Protein AF-A0A960N1G3-F1 (afdb_monomer_lite)

Sequence (80 aa):
LAVWSGPLFKASQTKDGAIRITFDQVGDGLKARDGGPLKRFEIAGEDKVWHWADAKIDGKDSVIVSCAGVNPPAAVRYAW

pLDDT: mean 92.99, std 9.38, range [51.22, 98.56]

Structure (mmCIF, N/CA/C/O backbone):
data_AF-A0A960N1G3-F1
#
_entry.id   AF-A0A960N1G3-F1
#
loop_
_atom_site.group_PDB
_atom_site.id
_atom_site.type_symbol
_atom_site.label_atom_id
_atom_site.label_alt_id
_atom_site.label_comp_id
_atom_site.label_asym_id
_atom_site.label_entity_id
_atom_site.label_seq_id
_atom_site.pdbx_PDB_ins_code
_atom_site.Cartn_x
_atom_site.Cartn_y
_atom_site.Cartn_z
_atom_site.occupancy
_atom_site.B_iso_or_equiv
_atom_site.auth_seq_id
_atom_site.auth_comp_id
_atom_site.auth_asym_id
_atom_site.auth_atom_id
_atom_site.pdbx_PDB_model_num
ATOM 1 N N . LEU A 1 1 ? 18.893 5.065 -12.978 1.00 51.22 1 LEU A N 1
ATOM 2 C CA . LEU A 1 1 ? 19.366 4.932 -11.580 1.00 51.22 1 LEU A CA 1
ATOM 3 C C . LEU A 1 1 ? 19.362 3.452 -11.245 1.00 51.22 1 LEU A C 1
ATOM 5 O O . LEU A 1 1 ? 18.368 2.799 -11.534 1.00 51.22 1 LEU A O 1
ATOM 9 N N . ALA A 1 2 ? 20.479 2.914 -10.758 1.00 55.06 2 ALA A N 1
ATOM 10 C CA . ALA A 1 2 ? 20.581 1.496 -10.434 1.00 55.06 2 ALA A CA 1
ATOM 11 C C . ALA A 1 2 ? 19.671 1.159 -9.241 1.00 55.06 2 ALA A C 1
ATOM 13 O O . ALA A 1 2 ? 19.683 1.868 -8.239 1.00 55.06 2 ALA A O 1
ATOM 14 N N . VAL A 1 3 ? 18.877 0.098 -9.370 1.00 60.06 3 VAL A N 1
ATOM 15 C CA . VAL A 1 3 ? 17.988 -0.416 -8.322 1.00 60.06 3 VAL A CA 1
ATOM 16 C C . VAL A 1 3 ? 18.784 -1.435 -7.519 1.00 60.06 3 VAL A C 1
ATOM 18 O O . VAL A 1 3 ? 19.151 -2.479 -8.049 1.00 60.06 3 VAL A O 1
ATOM 21 N N . TRP A 1 4 ? 19.139 -1.098 -6.281 1.00 66.94 4 TRP A N 1
ATOM 22 C CA . TRP A 1 4 ? 19.949 -1.971 -5.414 1.00 66.94 4 TRP A CA 1
ATOM 23 C C . TRP A 1 4 ? 19.095 -2.730 -4.385 1.00 66.94 4 TRP A C 1
ATOM 25 O O . TRP A 1 4 ? 19.592 -3.620 -3.701 1.00 66.94 4 TRP A O 1
ATOM 35 N N . SER A 1 5 ? 17.799 -2.415 -4.305 1.00 74.75 5 SER A N 1
ATOM 36 C CA . SER A 1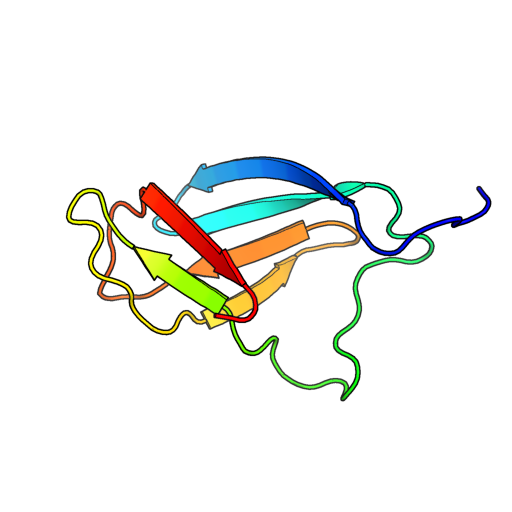 5 ? 16.813 -3.053 -3.430 1.00 74.75 5 SER A CA 1
ATOM 37 C C . SER A 1 5 ? 15.446 -3.139 -4.114 1.00 74.75 5 SER A C 1
ATOM 39 O O . SER A 1 5 ? 15.212 -2.481 -5.122 1.00 74.75 5 SER A O 1
ATOM 41 N N . GLY A 1 6 ? 14.511 -3.900 -3.540 1.00 84.00 6 GLY A N 1
ATOM 42 C CA . GLY A 1 6 ? 13.093 -3.764 -3.888 1.00 84.00 6 GLY A CA 1
ATOM 43 C C . GLY A 1 6 ? 12.506 -2.403 -3.465 1.00 84.00 6 GLY A C 1
ATOM 44 O O . GLY A 1 6 ? 13.224 -1.592 -2.866 1.00 84.00 6 GLY A O 1
ATOM 45 N N . PRO A 1 7 ? 11.208 -2.162 -3.741 1.00 92.19 7 PRO A N 1
ATOM 46 C CA . PRO A 1 7 ? 10.510 -0.943 -3.341 1.00 92.19 7 PRO A CA 1
ATOM 47 C C . PRO A 1 7 ? 10.660 -0.675 -1.842 1.00 92.19 7 PRO A C 1
ATOM 49 O O . PRO A 1 7 ? 10.371 -1.547 -1.022 1.00 92.19 7 PRO A O 1
ATOM 52 N N . LEU A 1 8 ? 11.093 0.531 -1.485 1.00 93.69 8 LEU A N 1
ATOM 53 C CA . LEU A 1 8 ? 11.244 0.952 -0.093 1.00 93.69 8 LEU A CA 1
ATOM 54 C C . LEU A 1 8 ? 10.121 1.903 0.283 1.00 93.69 8 LEU A C 1
ATOM 56 O O . LEU A 1 8 ? 9.811 2.813 -0.479 1.00 93.69 8 LEU A O 1
ATOM 60 N N . PHE A 1 9 ? 9.520 1.711 1.455 1.00 95.06 9 PHE A N 1
ATOM 61 C CA . PHE A 1 9 ? 8.514 2.639 1.961 1.00 95.06 9 PHE A CA 1
ATOM 62 C C . PHE A 1 9 ? 9.088 4.059 2.042 1.00 95.06 9 PHE A C 1
ATOM 64 O O . PHE A 1 9 ? 10.159 4.266 2.611 1.00 95.06 9 PHE A O 1
ATOM 71 N N . LYS A 1 10 ? 8.347 5.026 1.499 1.00 96.81 10 LYS A N 1
ATOM 72 C CA . LYS A 1 10 ? 8.692 6.448 1.553 1.00 96.81 10 LYS A CA 1
ATOM 73 C C . LYS A 1 10 ? 7.714 7.235 2.413 1.00 96.81 10 LYS A C 1
ATOM 75 O O . LYS A 1 10 ? 8.126 8.007 3.271 1.00 96.81 10 LYS A O 1
ATOM 80 N N . ALA A 1 11 ? 6.421 7.081 2.143 1.00 97.81 11 ALA A N 1
ATOM 81 C CA . ALA A 1 11 ? 5.373 7.853 2.797 1.00 97.81 11 ALA A CA 1
ATOM 82 C C . ALA A 1 11 ? 4.023 7.140 2.713 1.00 97.81 11 ALA A C 1
ATOM 84 O O . ALA A 1 11 ? 3.811 6.274 1.863 1.00 97.81 11 ALA A O 1
ATOM 85 N N . SER A 1 12 ? 3.088 7.562 3.563 1.00 97.75 12 SER A N 1
ATOM 86 C CA . SER A 1 12 ? 1.676 7.216 3.424 1.00 97.75 12 SER A CA 1
ATOM 87 C C . SER A 1 12 ? 0.794 8.444 3.613 1.00 97.75 12 SER A C 1
ATOM 89 O O . SER A 1 12 ? 1.173 9.383 4.314 1.00 97.75 12 SER A O 1
ATOM 91 N N . GLN A 1 13 ? -0.369 8.441 2.969 1.00 98.06 13 GLN A N 1
ATOM 92 C CA . GLN A 1 13 ? -1.377 9.484 3.099 1.00 98.06 13 GLN A CA 1
ATOM 93 C C . GLN A 1 13 ? -2.770 8.861 3.127 1.00 98.06 13 GLN A C 1
ATOM 95 O O . GLN A 1 13 ? -3.138 8.125 2.210 1.00 98.06 13 GLN A O 1
ATOM 100 N N . THR A 1 14 ? -3.555 9.207 4.144 1.00 97.94 14 THR A N 1
ATOM 101 C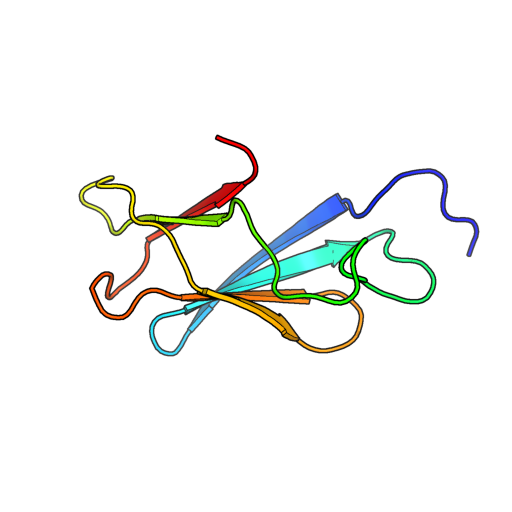 CA . THR A 1 14 ? -4.984 8.889 4.189 1.00 97.94 14 THR A CA 1
ATOM 102 C C . THR A 1 14 ? -5.768 9.935 3.407 1.00 97.94 14 THR A C 1
ATOM 104 O O . THR A 1 14 ? -5.638 11.133 3.667 1.00 97.94 14 THR A O 1
ATOM 107 N N . LYS A 1 15 ? -6.579 9.498 2.442 1.00 94.19 15 LYS A N 1
ATOM 108 C CA . LYS A 1 15 ? -7.464 10.363 1.659 1.00 94.19 15 LYS A CA 1
ATOM 109 C C . LYS A 1 15 ? -8.635 9.552 1.103 1.00 94.19 15 LYS A C 1
ATOM 111 O O . LYS A 1 15 ? -8.439 8.422 0.672 1.00 94.19 15 LYS A O 1
ATOM 116 N N . ASP A 1 16 ? -9.835 10.133 1.111 1.00 93.94 16 ASP A N 1
ATOM 117 C CA . ASP A 1 16 ? -11.040 9.567 0.483 1.00 93.94 16 ASP A CA 1
ATOM 118 C C . ASP A 1 16 ? -11.345 8.109 0.905 1.00 93.94 16 ASP A C 1
ATOM 120 O O . ASP A 1 16 ? -11.719 7.274 0.085 1.00 93.94 16 ASP A O 1
ATOM 124 N N . GLY A 1 17 ? -11.152 7.781 2.191 1.00 96.12 17 GLY A N 1
ATOM 125 C CA . GLY A 1 17 ? -11.400 6.433 2.729 1.00 96.12 17 GLY A CA 1
ATOM 126 C C . GLY A 1 17 ? -10.343 5.382 2.359 1.00 96.12 17 GLY A C 1
ATOM 127 O O . GLY A 1 17 ? -10.565 4.190 2.555 1.00 96.12 17 GLY A O 1
ATOM 128 N N . ALA A 1 18 ? -9.192 5.803 1.834 1.00 98.06 18 ALA A N 1
ATOM 129 C CA . ALA A 1 18 ? -8.087 4.928 1.463 1.00 98.06 18 ALA A CA 1
ATOM 130 C C . ALA A 1 18 ? -6.755 5.426 2.034 1.00 98.06 18 ALA A C 1
ATOM 132 O O . ALA A 1 18 ? -6.600 6.601 2.374 1.00 98.06 18 ALA A O 1
ATOM 133 N N . ILE A 1 19 ? -5.770 4.532 2.095 1.00 98.56 19 ILE A N 1
ATOM 134 C CA . ILE A 1 19 ? -4.378 4.877 2.388 1.00 98.56 19 ILE A CA 1
ATOM 135 C C . ILE A 1 19 ? -3.561 4.680 1.114 1.00 98.56 19 ILE A C 1
ATOM 137 O O . ILE A 1 19 ? -3.464 3.574 0.579 1.00 98.56 19 ILE A O 1
ATOM 141 N N . ARG A 1 20 ? -2.960 5.767 0.627 1.00 98.38 20 ARG A N 1
ATOM 142 C CA . ARG A 1 20 ? -1.978 5.750 -0.458 1.00 98.38 20 ARG A CA 1
ATOM 143 C C . ARG A 1 20 ? -0.590 5.587 0.137 1.00 98.38 20 ARG A C 1
ATOM 145 O O . ARG A 1 20 ? -0.174 6.411 0.945 1.00 98.38 20 ARG A O 1
ATOM 152 N N . ILE A 1 21 ? 0.122 4.548 -0.272 1.00 98.19 21 ILE A N 1
ATOM 153 C CA . ILE A 1 21 ? 1.494 4.248 0.136 1.00 98.19 21 ILE A CA 1
ATOM 154 C C . ILE A 1 21 ? 2.405 4.555 -1.044 1.00 98.19 21 ILE A C 1
ATOM 156 O O . ILE A 1 21 ? 2.208 4.003 -2.123 1.00 98.19 21 ILE A O 1
ATOM 160 N N . THR A 1 22 ? 3.398 5.412 -0.835 1.00 98.19 22 THR A N 1
ATOM 161 C CA . THR A 1 22 ? 4.406 5.769 -1.837 1.00 98.19 22 THR A CA 1
ATOM 162 C C . THR A 1 22 ? 5.709 5.044 -1.523 1.00 98.19 22 THR A C 1
ATOM 164 O O . THR A 1 22 ? 6.121 4.970 -0.360 1.00 98.19 22 THR A O 1
ATOM 167 N N . PHE A 1 23 ? 6.380 4.555 -2.561 1.00 96.81 23 PHE A N 1
ATOM 168 C CA . PHE A 1 23 ? 7.646 3.844 -2.471 1.00 96.81 23 PHE A CA 1
ATOM 169 C C . PHE A 1 23 ? 8.759 4.576 -3.227 1.00 96.81 23 PHE A C 1
ATOM 171 O O . PHE A 1 23 ? 8.538 5.153 -4.287 1.00 96.81 23 PHE A O 1
ATOM 178 N N . ASP A 1 24 ? 9.981 4.499 -2.711 1.00 95.00 24 ASP A N 1
ATOM 179 C CA . ASP A 1 24 ? 11.204 4.794 -3.456 1.00 95.00 24 ASP A CA 1
ATOM 180 C C . ASP A 1 24 ? 11.818 3.491 -4.010 1.00 95.00 24 ASP A C 1
ATOM 182 O O . ASP A 1 24 ? 11.333 2.389 -3.753 1.00 95.00 24 ASP A O 1
ATOM 186 N N . GLN A 1 25 ? 12.901 3.607 -4.789 1.00 92.06 25 GLN A N 1
ATOM 187 C CA . GLN A 1 25 ? 13.643 2.467 -5.363 1.00 92.06 25 GLN A CA 1
ATOM 188 C C . GLN A 1 25 ? 12.793 1.540 -6.258 1.00 92.06 25 GLN A C 1
ATOM 190 O O . GLN A 1 25 ? 13.034 0.340 -6.345 1.00 92.06 25 GLN A O 1
ATOM 195 N N . VAL A 1 26 ? 11.805 2.095 -6.970 1.00 92.38 26 VAL A N 1
ATOM 196 C CA . VAL A 1 26 ? 10.877 1.311 -7.812 1.00 92.38 26 VAL A CA 1
ATOM 197 C C . VAL A 1 26 ? 11.386 1.023 -9.232 1.00 92.38 26 VAL A C 1
ATOM 199 O O . VAL A 1 26 ? 10.721 0.318 -9.984 1.00 92.38 26 VAL A O 1
ATOM 202 N N . GLY A 1 27 ? 12.539 1.569 -9.638 1.00 90.50 27 GLY A N 1
ATOM 203 C CA . GLY A 1 27 ? 13.085 1.388 -10.990 1.00 90.50 27 GLY A CA 1
ATOM 204 C C . GLY A 1 27 ? 12.129 1.866 -12.087 1.00 90.50 27 GLY A C 1
ATOM 205 O O . GLY A 1 27 ? 11.814 3.057 -12.175 1.00 90.50 27 GLY A O 1
ATOM 206 N N . ASP A 1 28 ? 11.651 0.926 -12.904 1.00 91.19 28 ASP A N 1
ATOM 207 C CA . ASP A 1 28 ? 10.662 1.172 -13.963 1.00 91.19 28 ASP A CA 1
ATOM 208 C C . ASP A 1 28 ? 9.222 1.256 -13.441 1.00 91.19 28 ASP A C 1
ATOM 210 O O . ASP A 1 28 ? 8.329 1.693 -14.163 1.00 91.19 28 ASP A O 1
ATOM 214 N N . GLY A 1 29 ? 9.004 0.915 -12.173 1.00 93.69 29 GLY A N 1
ATOM 215 C CA . GLY A 1 29 ? 7.731 1.029 -11.480 1.00 93.69 29 GLY A CA 1
ATOM 216 C C . GLY A 1 29 ? 7.320 -0.257 -10.776 1.00 93.69 29 GLY A C 1
ATOM 217 O O . GLY A 1 29 ? 7.912 -1.324 -10.957 1.00 93.69 29 GLY A O 1
ATOM 218 N N . LEU A 1 30 ? 6.270 -0.142 -9.969 1.00 94.69 30 LEU A N 1
ATOM 219 C CA . LEU A 1 30 ? 5.669 -1.271 -9.270 1.00 94.69 30 LEU A CA 1
ATOM 220 C C . LEU A 1 30 ? 4.990 -2.228 -10.254 1.00 94.69 30 LEU A C 1
ATOM 222 O O . LEU A 1 30 ? 4.372 -1.809 -11.232 1.00 94.69 30 LEU A O 1
ATOM 226 N N . LYS A 1 31 ? 5.083 -3.532 -9.974 1.00 92.31 31 LYS A N 1
ATOM 227 C CA . LYS A 1 31 ? 4.427 -4.588 -10.753 1.00 92.31 31 LYS A CA 1
ATOM 228 C C . LYS A 1 31 ? 3.940 -5.698 -9.830 1.00 92.31 31 LYS A C 1
ATOM 230 O O . LYS A 1 31 ? 4.668 -6.126 -8.934 1.00 92.31 31 LYS A O 1
ATOM 235 N N . ALA A 1 32 ? 2.735 -6.201 -10.085 1.00 91.12 32 ALA A N 1
ATOM 236 C CA . ALA A 1 32 ? 2.292 -7.468 -9.518 1.00 91.12 32 ALA A CA 1
ATOM 237 C C . ALA A 1 32 ? 3.032 -8.612 -10.223 1.00 91.12 32 ALA A C 1
ATOM 239 O O . ALA A 1 32 ? 3.084 -8.654 -11.453 1.00 91.12 32 ALA A O 1
ATOM 240 N N . ARG A 1 33 ? 3.609 -9.544 -9.457 1.00 87.25 33 ARG A N 1
ATOM 241 C CA . ARG A 1 33 ? 4.434 -10.633 -10.010 1.00 87.25 33 ARG A CA 1
ATOM 242 C C . ARG A 1 33 ? 3.675 -11.514 -11.006 1.00 87.25 33 ARG A C 1
ATOM 244 O O . ARG A 1 33 ? 4.262 -11.976 -11.974 1.00 87.25 33 ARG A O 1
ATOM 251 N N . ASP A 1 34 ? 2.399 -11.769 -10.740 1.00 90.31 34 ASP A N 1
ATOM 252 C CA . ASP A 1 34 ? 1.511 -12.601 -11.557 1.00 90.31 34 ASP A CA 1
ATOM 253 C C . ASP A 1 34 ? 0.660 -11.778 -12.543 1.00 90.31 34 ASP A C 1
ATOM 255 O O . ASP A 1 34 ? -0.201 -12.337 -13.214 1.00 90.31 34 ASP A O 1
ATOM 259 N N . GLY A 1 35 ? 0.868 -10.456 -12.619 1.00 87.88 35 GLY A N 1
ATOM 260 C CA . GLY A 1 35 ? 0.017 -9.545 -13.393 1.00 87.88 35 GLY A CA 1
ATOM 261 C C . GLY A 1 35 ? -1.415 -9.410 -12.857 1.00 87.88 35 GLY A C 1
ATOM 262 O O . GLY A 1 35 ? -2.232 -8.740 -13.485 1.00 87.88 35 GLY A O 1
ATOM 263 N N . GLY A 1 36 ? -1.728 -10.040 -11.720 1.00 89.31 36 GLY A N 1
ATOM 264 C CA . GLY A 1 36 ? -3.039 -10.000 -11.086 1.00 89.31 36 GLY A CA 1
ATOM 265 C C . GLY A 1 36 ? -3.178 -8.876 -10.054 1.00 89.31 36 GLY A C 1
ATOM 266 O O . GLY A 1 36 ? -2.311 -8.005 -9.940 1.00 89.31 36 GLY A O 1
ATOM 267 N N . PRO A 1 37 ? -4.271 -8.890 -9.270 1.00 90.94 37 PRO A N 1
ATOM 268 C CA . PRO A 1 37 ? -4.455 -7.964 -8.159 1.00 90.94 37 PRO A CA 1
ATOM 269 C C . PRO A 1 37 ? -3.326 -8.079 -7.135 1.00 90.94 37 PRO A C 1
ATOM 271 O O . PRO A 1 37 ? -2.789 -9.169 -6.907 1.00 90.94 37 PRO A O 1
ATOM 274 N N . LEU A 1 38 ? -3.012 -6.971 -6.463 1.00 94.81 38 LEU A N 1
ATOM 275 C CA . LEU A 1 38 ? -2.138 -7.023 -5.299 1.00 94.81 38 LEU A CA 1
ATOM 276 C C . LEU A 1 38 ? -2.847 -7.793 -4.181 1.00 94.81 38 LEU A C 1
ATOM 278 O O . LEU A 1 38 ? -4.005 -7.538 -3.867 1.00 94.81 38 LEU A O 1
ATOM 282 N N . LYS A 1 39 ? -2.144 -8.757 -3.590 1.00 93.00 39 LYS A N 1
ATOM 283 C CA . LYS A 1 39 ? -2.664 -9.633 -2.531 1.00 93.00 39 LYS A CA 1
ATOM 284 C C . LYS A 1 39 ? -1.903 -9.366 -1.239 1.00 93.00 39 LYS A C 1
ATOM 286 O O . LYS A 1 39 ? -0.823 -8.784 -1.272 1.00 93.00 39 LYS A O 1
ATOM 291 N N . ARG A 1 40 ? -2.426 -9.883 -0.123 1.00 94.19 40 ARG A N 1
ATOM 292 C CA . ARG A 1 40 ? -1.781 -9.838 1.204 1.00 94.19 40 ARG A CA 1
ATOM 293 C C . ARG A 1 40 ? -1.669 -8.437 1.813 1.00 94.19 40 ARG A C 1
ATOM 295 O O . ARG A 1 40 ? -0.757 -8.198 2.595 1.00 94.19 40 ARG A O 1
ATOM 302 N N . PHE A 1 41 ? -2.591 -7.543 1.464 1.00 97.12 41 PHE A N 1
ATOM 303 C CA . PHE A 1 41 ? -2.767 -6.261 2.138 1.00 97.12 41 PHE A CA 1
ATOM 304 C C . PHE A 1 41 ? -3.938 -6.336 3.110 1.00 97.12 41 PHE A C 1
ATOM 306 O O . PHE A 1 41 ? -5.004 -6.850 2.768 1.00 97.12 41 PHE A O 1
ATOM 313 N N . GLU A 1 42 ? -3.743 -5.776 4.296 1.00 98.12 42 GLU A N 1
ATOM 314 C CA . GLU A 1 42 ? -4.798 -5.585 5.286 1.00 98.12 42 GLU A CA 1
ATOM 315 C C . GLU A 1 42 ? -4.816 -4.133 5.752 1.00 98.12 42 GLU A C 1
ATOM 317 O O . GLU A 1 42 ? -3.773 -3.474 5.806 1.00 98.12 42 GLU A O 1
ATOM 322 N N . ILE A 1 43 ? -6.003 -3.645 6.097 1.00 98.56 43 ILE A N 1
ATOM 323 C CA . ILE A 1 43 ? -6.250 -2.276 6.548 1.00 98.56 43 ILE A CA 1
ATOM 324 C C . ILE A 1 43 ? -7.075 -2.300 7.836 1.00 98.56 43 ILE A C 1
ATOM 326 O O . ILE A 1 43 ? -7.903 -3.192 8.028 1.00 98.56 43 ILE A O 1
ATOM 330 N N . ALA A 1 44 ? -6.828 -1.337 8.717 1.00 98.50 44 ALA A N 1
ATOM 331 C CA . ALA A 1 44 ? -7.527 -1.195 9.988 1.00 98.50 44 ALA A CA 1
ATOM 332 C C . ALA A 1 44 ? -7.879 0.268 10.267 1.00 98.50 44 ALA A C 1
ATOM 334 O O . ALA A 1 44 ? -7.181 1.185 9.813 1.00 98.50 44 ALA A O 1
ATOM 335 N N . GLY A 1 45 ? -8.956 0.473 11.025 1.00 98.19 45 GLY A N 1
ATOM 336 C CA . GLY A 1 45 ? -9.294 1.759 11.626 1.00 98.19 45 GLY A CA 1
ATOM 337 C C . GLY A 1 45 ? -8.518 1.979 12.926 1.00 98.19 45 GLY A C 1
ATOM 338 O O . GLY A 1 45 ? -7.581 1.245 13.254 1.00 98.19 45 GLY A O 1
ATOM 339 N N . GLU A 1 46 ? -8.913 2.992 13.696 1.00 97.19 46 GLU A N 1
ATOM 340 C CA . GLU A 1 46 ? -8.313 3.263 15.014 1.00 97.19 46 GLU A CA 1
ATOM 341 C C . GLU A 1 46 ? -8.545 2.128 16.027 1.00 97.19 46 GLU A C 1
ATOM 343 O O . GLU A 1 46 ? -7.772 1.970 16.973 1.00 97.19 46 GLU A O 1
ATOM 348 N N . ASP A 1 47 ? -9.568 1.303 15.797 1.00 97.06 47 ASP A N 1
ATOM 349 C CA . ASP A 1 47 ? -9.904 0.114 16.585 1.00 97.06 47 ASP A CA 1
ATOM 350 C C . ASP A 1 47 ? -8.880 -1.029 16.460 1.00 97.06 47 ASP A C 1
ATOM 352 O O . ASP A 1 47 ? -8.903 -1.966 17.259 1.00 97.06 47 ASP A O 1
ATOM 356 N N . LYS A 1 48 ? -7.957 -0.938 15.490 1.00 95.94 48 LYS A N 1
ATOM 357 C CA . LYS A 1 48 ? -6.931 -1.946 15.177 1.00 95.94 48 LYS A CA 1
ATOM 358 C C . LYS A 1 48 ? -7.514 -3.309 14.789 1.00 95.94 48 LYS A C 1
ATOM 360 O O . LYS A 1 48 ? -6.813 -4.322 14.887 1.00 95.94 48 LYS A O 1
ATOM 365 N N . VAL A 1 49 ? -8.763 -3.342 14.325 1.00 97.56 49 VAL A N 1
ATOM 366 C CA . VAL A 1 49 ? -9.369 -4.539 13.742 1.00 97.56 49 VAL A CA 1
ATOM 367 C C . VAL A 1 49 ? -8.941 -4.623 12.280 1.00 97.56 49 VAL A C 1
ATOM 369 O O . VAL A 1 49 ? -9.167 -3.710 11.489 1.00 97.56 49 VAL A O 1
ATOM 372 N N . TRP A 1 50 ? -8.259 -5.712 11.927 1.00 97.62 50 TRP A N 1
ATOM 373 C CA . TRP A 1 50 ? -7.668 -5.888 10.602 1.00 97.62 50 TRP A CA 1
ATOM 374 C C . TRP A 1 50 ? -8.641 -6.566 9.646 1.00 97.62 50 TRP A C 1
ATOM 376 O O . TRP A 1 50 ? -9.206 -7.616 9.955 1.00 97.62 50 TRP A O 1
ATOM 386 N N . HIS A 1 51 ? -8.781 -5.985 8.459 1.00 97.69 51 HIS A N 1
ATOM 387 C CA . HIS A 1 51 ? 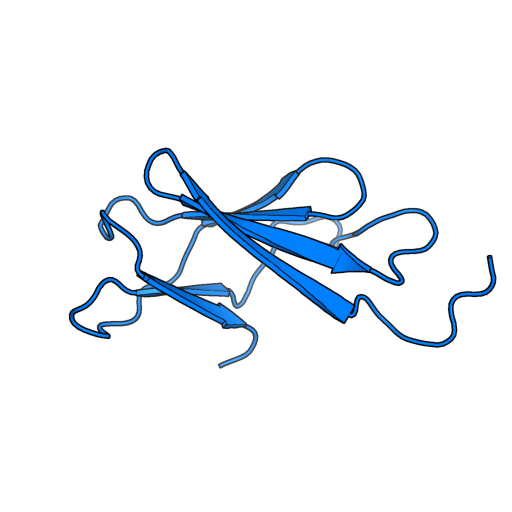-9.594 -6.516 7.375 1.00 97.69 51 HIS A CA 1
ATOM 388 C C . HIS A 1 51 ? -8.745 -6.702 6.121 1.00 97.69 51 HIS A C 1
ATOM 390 O O . HIS A 1 5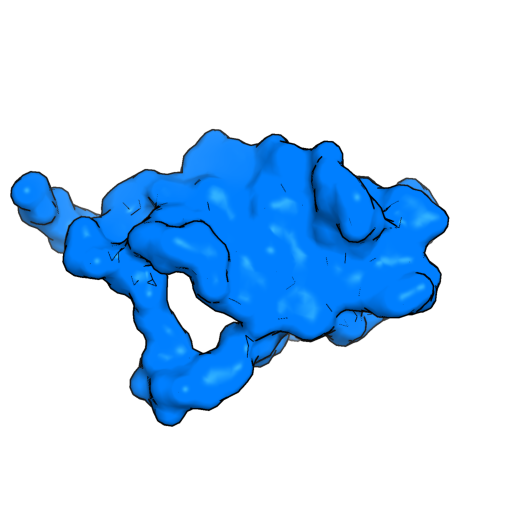1 ? -7.888 -5.867 5.821 1.00 97.69 51 HIS A O 1
ATOM 396 N N . TRP A 1 52 ? -9.024 -7.756 5.348 1.00 97.62 52 TRP A N 1
ATOM 397 C CA . TRP A 1 52 ? -8.491 -7.871 3.992 1.00 97.62 52 TRP A CA 1
ATOM 398 C C . TRP A 1 52 ? -8.904 -6.651 3.170 1.00 97.62 52 TRP A C 1
ATOM 400 O O . TRP A 1 52 ? -10.064 -6.231 3.199 1.00 97.62 52 TRP A O 1
ATOM 410 N N . ALA A 1 53 ? -7.935 -6.083 2.461 1.00 97.62 53 ALA A N 1
ATOM 411 C CA . ALA A 1 53 ? -8.112 -4.848 1.722 1.00 97.62 53 ALA A CA 1
ATOM 412 C C . ALA A 1 53 ? -7.976 -5.067 0.217 1.00 97.62 53 ALA A C 1
ATOM 414 O O . ALA A 1 53 ? -7.176 -5.890 -0.240 1.00 97.62 53 ALA A O 1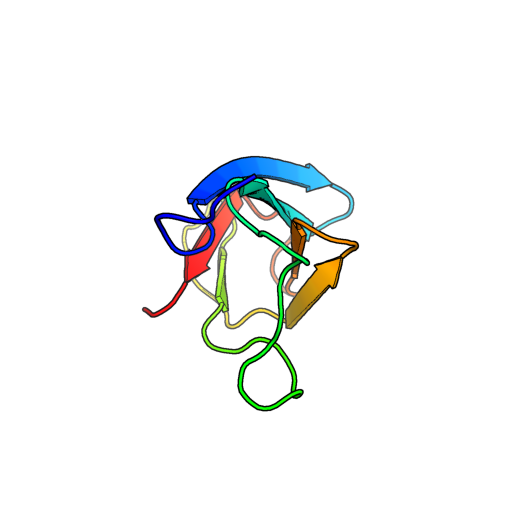
ATOM 415 N N . ASP A 1 54 ? -8.700 -4.255 -0.546 1.00 97.31 54 ASP A N 1
ATOM 416 C CA . ASP A 1 54 ? -8.434 -4.077 -1.963 1.00 97.31 54 ASP A CA 1
ATOM 417 C C . ASP A 1 54 ? -7.198 -3.192 -2.119 1.00 97.31 54 ASP A C 1
ATOM 419 O O . ASP A 1 54 ? -7.124 -2.097 -1.554 1.00 97.31 54 ASP A O 1
ATOM 423 N N . ALA A 1 55 ? -6.223 -3.665 -2.894 1.00 97.62 55 ALA A N 1
ATOM 424 C CA . ALA A 1 55 ? -4.986 -2.949 -3.163 1.00 97.62 55 ALA A CA 1
ATOM 425 C C . ALA A 1 55 ? -4.724 -2.862 -4.669 1.00 97.62 55 ALA A C 1
ATOM 427 O O . ALA A 1 55 ? -4.803 -3.855 -5.399 1.00 97.62 55 ALA A O 1
ATOM 428 N N . LYS A 1 56 ? -4.371 -1.665 -5.141 1.00 96.44 56 LYS A N 1
ATOM 429 C CA . LYS A 1 56 ? -4.065 -1.402 -6.553 1.00 96.44 56 LYS A CA 1
ATOM 430 C C . LYS A 1 56 ? -2.851 -0.500 -6.701 1.00 96.44 56 LYS A C 1
ATOM 432 O O . LYS A 1 56 ? -2.652 0.410 -5.901 1.00 96.44 56 LYS A O 1
ATOM 437 N N . ILE A 1 57 ? -2.065 -0.741 -7.745 1.00 96.94 57 ILE A N 1
ATOM 438 C CA . ILE A 1 57 ? -0.988 0.169 -8.143 1.00 96.94 57 ILE A CA 1
ATOM 439 C C . ILE A 1 57 ? -1.628 1.445 -8.699 1.00 96.94 57 ILE A C 1
ATOM 441 O O . ILE A 1 57 ? -2.530 1.381 -9.533 1.00 96.94 57 ILE A O 1
ATOM 445 N N . ASP A 1 58 ? -1.158 2.590 -8.219 1.00 95.94 58 ASP A N 1
ATOM 446 C CA . ASP A 1 58 ? -1.575 3.925 -8.632 1.00 95.94 58 ASP A CA 1
ATOM 447 C C . ASP A 1 58 ? -0.353 4.704 -9.130 1.00 95.94 58 ASP A C 1
ATOM 449 O O . ASP A 1 58 ? 0.470 5.191 -8.354 1.00 95.94 58 ASP A O 1
ATOM 453 N N . GLY A 1 59 ? -0.202 4.786 -10.450 1.00 95.44 59 GLY A N 1
ATOM 454 C CA . GLY A 1 59 ? 0.980 5.374 -11.074 1.00 95.44 59 GLY A CA 1
ATOM 455 C C . GLY A 1 59 ? 2.224 4.489 -10.954 1.00 95.44 59 GLY A C 1
ATOM 456 O O . GLY A 1 59 ? 2.144 3.264 -10.914 1.00 95.44 59 GLY A O 1
ATOM 457 N N . LYS A 1 60 ? 3.405 5.117 -10.964 1.00 96.25 60 LYS A N 1
ATOM 458 C CA . LYS A 1 60 ? 4.687 4.400 -11.049 1.00 96.25 60 LYS A CA 1
ATOM 459 C C . LYS A 1 60 ? 5.137 3.806 -9.713 1.00 96.25 60 LYS A C 1
ATOM 461 O O . LYS A 1 60 ? 5.782 2.760 -9.693 1.00 96.25 60 LYS A O 1
ATOM 466 N N . ASP A 1 61 ? 4.853 4.499 -8.620 1.00 97.31 61 ASP A N 1
ATOM 467 C CA . ASP A 1 61 ? 5.561 4.334 -7.351 1.00 97.31 61 ASP A CA 1
ATOM 468 C C . ASP A 1 61 ? 4.637 4.148 -6.148 1.00 97.31 61 ASP A C 1
ATOM 470 O O . ASP A 1 61 ? 5.115 4.119 -5.018 1.00 97.31 61 ASP A O 1
ATOM 474 N N . SER A 1 62 ? 3.327 4.042 -6.366 1.00 98.00 62 SER A N 1
ATOM 475 C CA . SER A 1 62 ? 2.363 4.074 -5.275 1.00 98.00 62 SER A CA 1
ATOM 476 C C . SER A 1 62 ? 1.346 2.943 -5.343 1.00 98.00 62 SER A C 1
ATOM 478 O O . SER A 1 62 ? 1.031 2.412 -6.408 1.00 98.00 62 SER A O 1
ATOM 480 N N . VAL A 1 63 ? 0.823 2.581 -4.176 1.00 98.12 63 VAL A N 1
ATOM 481 C CA . VAL A 1 63 ? -0.274 1.628 -3.995 1.00 98.12 63 VAL A CA 1
ATOM 482 C C . VAL A 1 63 ? -1.380 2.312 -3.207 1.00 98.12 63 VAL A C 1
ATOM 484 O O . VAL A 1 63 ? -1.111 2.936 -2.186 1.00 98.12 63 VAL A O 1
ATOM 487 N N . ILE A 1 64 ? -2.623 2.187 -3.661 1.00 98.06 64 ILE A N 1
ATOM 488 C CA . ILE A 1 64 ? -3.807 2.607 -2.907 1.00 98.06 64 ILE A CA 1
ATOM 489 C C . ILE A 1 64 ? -4.430 1.368 -2.277 1.00 98.06 64 ILE A C 1
ATOM 491 O O . ILE A 1 64 ? -4.668 0.383 -2.979 1.00 98.06 64 ILE A O 1
ATOM 495 N N . VAL A 1 65 ? -4.696 1.442 -0.974 1.00 98.44 65 VAL A N 1
ATOM 496 C CA . VAL A 1 65 ? -5.294 0.370 -0.175 1.00 98.44 65 VAL A CA 1
ATOM 497 C C . VAL A 1 65 ? -6.579 0.875 0.474 1.00 98.44 65 VAL A C 1
ATOM 499 O O . VAL A 1 65 ? -6.579 1.935 1.102 1.00 98.44 65 VAL A O 1
ATOM 502 N N . SER A 1 66 ? -7.671 0.129 0.328 1.00 98.06 66 SER A N 1
ATOM 503 C CA . SER A 1 66 ? -8.991 0.500 0.851 1.00 98.06 66 SER A CA 1
ATOM 504 C C . SER A 1 66 ? -9.814 -0.719 1.258 1.00 98.06 66 SER A C 1
ATOM 506 O O . SER A 1 66 ? -9.635 -1.808 0.718 1.00 98.06 66 SER A O 1
ATOM 508 N N . CYS A 1 67 ? -10.767 -0.523 2.167 1.00 98.00 67 CYS A N 1
ATOM 509 C CA . CYS A 1 67 ? -11.792 -1.509 2.495 1.00 98.00 67 CYS A CA 1
ATOM 510 C C . CYS A 1 67 ? -13.096 -0.772 2.812 1.00 98.00 67 CYS A C 1
ATOM 512 O O . CYS A 1 67 ? -13.095 0.143 3.631 1.00 98.00 67 CYS A O 1
ATOM 514 N N . ALA A 1 68 ? -14.212 -1.165 2.190 1.00 95.38 68 ALA A N 1
ATOM 515 C CA . ALA A 1 68 ? -15.502 -0.489 2.373 1.00 95.38 68 ALA A CA 1
ATOM 516 C C . ALA A 1 68 ? -15.991 -0.481 3.837 1.00 95.38 68 ALA A C 1
ATOM 518 O O . ALA A 1 68 ? -16.737 0.411 4.229 1.00 95.38 68 ALA A O 1
ATOM 519 N N . GLY A 1 69 ? -15.557 -1.455 4.646 1.00 94.88 69 GLY A N 1
ATOM 520 C CA . GLY A 1 69 ? -15.877 -1.543 6.073 1.00 94.88 69 GLY A CA 1
ATOM 521 C C . GLY A 1 69 ? -14.950 -0.746 6.998 1.00 94.88 69 GLY A C 1
ATOM 522 O O . GLY A 1 69 ? -15.170 -0.764 8.202 1.00 94.88 69 GLY A O 1
ATOM 523 N N . VAL A 1 70 ? -13.923 -0.067 6.472 1.00 97.25 70 VAL A N 1
ATOM 524 C CA . VAL A 1 70 ? -12.898 0.622 7.273 1.00 97.25 70 VAL A CA 1
ATOM 525 C C . VAL A 1 70 ? -12.815 2.093 6.862 1.00 97.25 70 VAL A C 1
ATOM 527 O O . VAL A 1 70 ? -12.115 2.447 5.915 1.00 97.25 70 VAL A O 1
ATOM 530 N N . ASN A 1 71 ? -13.529 2.965 7.581 1.00 93.25 71 ASN A N 1
ATOM 531 C CA . ASN A 1 71 ? -13.523 4.409 7.340 1.00 93.25 71 ASN A CA 1
ATOM 532 C C . ASN A 1 71 ? -13.697 5.205 8.657 1.00 93.25 71 ASN A C 1
ATOM 534 O O . ASN A 1 71 ? -14.721 5.022 9.318 1.00 93.25 71 ASN A O 1
ATOM 538 N N . PRO A 1 72 ? -12.764 6.107 9.025 1.00 94.25 72 PRO A N 1
ATOM 539 C CA . PRO A 1 72 ? -11.495 6.377 8.347 1.00 94.25 72 PRO A CA 1
ATOM 540 C C . PRO A 1 72 ? -10.459 5.265 8.596 1.00 94.25 72 PRO A C 1
ATOM 542 O O . PRO A 1 72 ? -10.373 4.740 9.708 1.00 94.25 72 PRO A O 1
ATOM 545 N N . PRO A 1 73 ? -9.639 4.901 7.594 1.00 97.88 73 PRO A N 1
ATOM 546 C CA . PRO A 1 73 ? -8.530 3.985 7.817 1.00 97.88 73 PRO A CA 1
ATOM 547 C C . PRO A 1 73 ? -7.367 4.681 8.534 1.00 97.88 73 PRO A C 1
ATOM 549 O O . PRO A 1 73 ? -7.024 5.827 8.232 1.00 97.88 73 PRO A O 1
ATOM 552 N N . ALA A 1 74 ? -6.728 3.954 9.450 1.00 98.06 74 ALA A N 1
ATOM 553 C CA . ALA A 1 74 ? -5.621 4.440 10.272 1.00 98.06 74 ALA A CA 1
ATOM 554 C C . ALA A 1 74 ? -4.305 3.683 10.031 1.00 98.06 74 ALA A C 1
ATOM 556 O O . ALA A 1 74 ? -3.231 4.240 10.254 1.00 98.06 74 ALA A O 1
ATOM 557 N N . ALA A 1 75 ? -4.358 2.427 9.572 1.00 97.56 75 ALA A N 1
ATOM 558 C CA . ALA A 1 75 ? -3.162 1.612 9.364 1.00 97.56 75 ALA A CA 1
ATOM 559 C C . ALA A 1 75 ? -3.303 0.626 8.197 1.00 97.56 75 ALA A C 1
ATOM 561 O O . ALA A 1 75 ? -4.388 0.111 7.940 1.00 97.56 75 ALA A O 1
ATOM 562 N N . VAL A 1 76 ? -2.179 0.323 7.536 1.00 97.94 76 VAL A N 1
ATOM 563 C CA . VAL A 1 76 ? -2.040 -0.752 6.538 1.00 97.94 76 VAL A CA 1
ATOM 564 C C . VAL A 1 76 ? -0.867 -1.650 6.920 1.00 97.94 76 VAL A C 1
ATOM 566 O O . VAL A 1 76 ? 0.161 -1.161 7.390 1.00 97.94 76 VAL A O 1
ATOM 569 N N . ARG A 1 77 ? -0.994 -2.953 6.660 1.00 97.00 77 ARG A N 1
ATOM 570 C CA . ARG A 1 77 ? 0.113 -3.916 6.712 1.00 97.00 77 ARG A CA 1
ATOM 571 C C . ARG A 1 77 ? 0.134 -4.814 5.477 1.00 97.00 77 ARG A C 1
ATOM 573 O O . ARG A 1 77 ? -0.853 -4.912 4.747 1.00 97.00 77 ARG A O 1
ATOM 580 N N . TYR A 1 78 ? 1.278 -5.453 5.250 1.00 93.88 78 TYR A N 1
ATOM 581 C CA . TYR A 1 78 ? 1.519 -6.338 4.114 1.00 93.88 78 TYR A CA 1
ATOM 582 C C . TYR A 1 78 ? 2.213 -7.628 4.563 1.00 93.88 78 TYR A C 1
ATOM 584 O O . TYR A 1 78 ? 3.122 -7.572 5.388 1.00 93.88 78 TYR A O 1
ATOM 592 N N . ALA A 1 79 ? 1.811 -8.759 3.972 1.00 87.75 79 ALA A N 1
ATOM 593 C CA . ALA A 1 79 ? 2.368 -10.097 4.217 1.00 87.75 79 ALA A CA 1
ATOM 594 C C . ALA A 1 79 ? 2.274 -10.592 5.678 1.00 87.75 79 ALA A C 1
ATOM 596 O O . ALA A 1 79 ? 3.197 -11.247 6.164 1.00 87.75 79 ALA A O 1
ATOM 597 N N . TRP A 1 80 ? 1.150 -10.299 6.340 1.00 69.19 80 TRP A N 1
ATOM 598 C CA . TRP A 1 80 ? 0.777 -10.851 7.647 1.00 69.19 80 TRP A CA 1
ATOM 599 C C . TRP A 1 80 ? -0.198 -12.034 7.519 1.00 69.19 80 TRP A C 1
ATOM 601 O O . TRP A 1 80 ? -0.799 -12.202 6.425 1.00 69.19 80 TRP A O 1
#

Radius of gyration: 12.81 Å; chains: 1; bounding box: 36×23×30 Å

Foldseek 3Di:
DDQPDDWAWDDWDFDPQKIKTFTPSQVQADADPVNDFDFFKWWAEP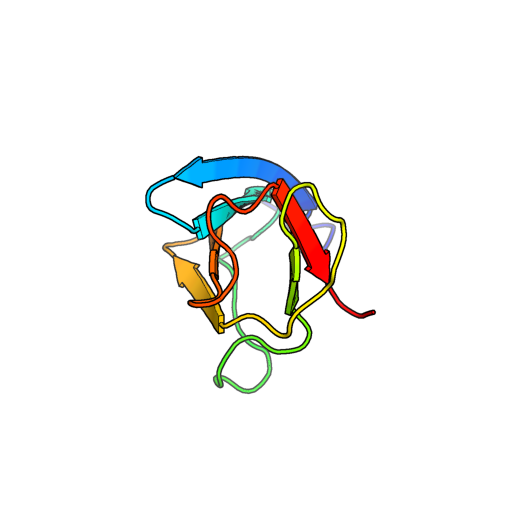VPDTDGWGWDDDPGTIIITHDPVHPNTDDMDGDD

Secondary structure (DSSP, 8-state):
----SS-EEEEEEEETTEEEEEEE--TT----TTSS-B-SEEEE-TT--EEE-EEEEETTTEEEEE-TT-SS--EEEE--